Protein AF-A0A819QNK4-F1 (afdb_monomer_lite)

Sequence (52 aa):
IESSFWDGRYAVVVMGDIAVYAKGNARPTGGAGACALLIGPNAPIVFKPAKK

Secondary structure (DSSP, 8-state):
--STT--SPPEEEEEEEEE---SSTTGGG-EEEEEEEEE-TT-SSPPPPPP-

Structure (mmCIF, N/CA/C/O backbone):
data_AF-A0A819QNK4-F1
#
_entry.id   AF-A0A819QNK4-F1
#
loop_
_atom_site.group_PDB
_atom_site.id
_atom_site.type_symbol
_atom_site.label_atom_id
_atom_site.label_alt_id
_atom_site.label_comp_id
_atom_site.label_asym_id
_atom_site.label_entity_id
_atom_site.label_seq_id
_atom_site.pdbx_PDB_ins_code
_atom_site.Cartn_x
_atom_site.Cartn_y
_atom_site.Cartn_z
_atom_site.occupancy
_atom_site.B_iso_or_equiv
_atom_site.auth_seq_id
_atom_site.auth_comp_id
_atom_site.auth_asym_id
_atom_site.auth_atom_id
_atom_site.pdbx_PDB_model_num
ATOM 1 N N . ILE A 1 1 ? -11.283 3.394 8.537 1.00 88.69 1 ILE A N 1
ATOM 2 C CA . ILE A 1 1 ? -11.355 3.688 9.989 1.00 88.69 1 ILE A CA 1
ATOM 3 C C . ILE A 1 1 ? -12.380 4.778 10.304 1.00 88.69 1 ILE A C 1
ATOM 5 O O . ILE A 1 1 ? -13.030 4.684 11.327 1.00 88.69 1 ILE A O 1
ATOM 9 N N . GLU A 1 2 ? -12.600 5.760 9.422 1.00 93.88 2 GLU A N 1
ATOM 10 C CA . GLU A 1 2 ? -13.602 6.828 9.639 1.00 93.88 2 GLU A CA 1
ATOM 11 C C . GLU A 1 2 ? -15.059 6.423 9.316 1.00 93.88 2 GLU A C 1
ATOM 13 O O . GLU A 1 2 ? -15.986 7.201 9.519 1.00 93.88 2 GLU A O 1
ATOM 18 N N . SER A 1 3 ? -15.287 5.214 8.794 1.00 95.38 3 SER A N 1
ATOM 19 C CA . SER A 1 3 ? -16.627 4.704 8.473 1.00 95.38 3 SER A CA 1
ATOM 20 C C . SER A 1 3 ? -17.376 4.224 9.717 1.00 95.38 3 SER A C 1
ATOM 22 O O . SER A 1 3 ? -16.765 3.614 10.593 1.00 95.38 3 SER A O 1
ATOM 24 N N . SER A 1 4 ? -18.710 4.316 9.714 1.00 97.38 4 SER A N 1
ATOM 25 C CA . SER A 1 4 ? -19.579 3.746 10.763 1.00 97.38 4 SER A CA 1
ATOM 26 C C . SER A 1 4 ? -19.474 2.224 10.928 1.00 97.38 4 SER A C 1
ATOM 28 O O . SER A 1 4 ? -19.851 1.696 11.966 1.00 97.38 4 SER A O 1
ATOM 30 N N . PHE A 1 5 ? -18.957 1.515 9.924 1.00 97.19 5 PHE A N 1
ATOM 31 C CA . PHE A 1 5 ? -18.754 0.062 9.953 1.00 97.19 5 PHE A CA 1
ATOM 32 C C . PHE A 1 5 ? -17.412 -0.366 10.556 1.00 97.19 5 PHE A C 1
ATOM 34 O O . PHE A 1 5 ? -17.093 -1.552 10.558 1.00 97.19 5 PHE A O 1
ATOM 41 N N . TRP A 1 6 ? -16.578 0.580 10.992 1.00 97.62 6 TRP A N 1
ATOM 42 C CA . TRP A 1 6 ? -15.267 0.236 11.518 1.00 97.62 6 TRP A CA 1
ATOM 43 C C . TRP A 1 6 ? -15.391 -0.446 12.886 1.00 97.62 6 TRP A C 1
ATOM 45 O O . TRP A 1 6 ? -16.036 0.072 13.790 1.00 97.62 6 TRP A O 1
ATOM 55 N N . ASP A 1 7 ? -14.746 -1.602 13.033 1.00 97.44 7 ASP A N 1
ATOM 56 C CA . ASP A 1 7 ? -14.850 -2.477 14.206 1.00 97.44 7 ASP A CA 1
ATOM 57 C C . ASP A 1 7 ? -13.688 -2.318 15.205 1.00 97.44 7 ASP A C 1
ATOM 59 O O . ASP A 1 7 ? -13.512 -3.138 16.104 1.00 97.44 7 ASP A O 1
ATOM 63 N N . GLY A 1 8 ? -12.869 -1.275 15.046 1.00 97.38 8 GLY A N 1
ATOM 64 C CA . GLY A 1 8 ? -11.741 -0.971 15.929 1.00 97.38 8 GLY A CA 1
ATOM 65 C C . GLY A 1 8 ? -10.417 -1.647 15.559 1.00 97.38 8 GLY A C 1
ATOM 66 O O . GLY A 1 8 ? -9.385 -1.299 16.133 1.00 97.38 8 GLY A O 1
ATOM 67 N N . ARG A 1 9 ? -10.387 -2.568 14.585 1.00 98.38 9 ARG A N 1
ATOM 68 C CA . ARG A 1 9 ? -9.131 -3.194 14.130 1.00 98.38 9 ARG A CA 1
ATOM 69 C C . ARG A 1 9 ? -8.326 -2.273 13.214 1.00 98.38 9 ARG A C 1
ATOM 71 O O . ARG A 1 9 ? -8.883 -1.446 12.497 1.00 98.38 9 ARG A O 1
ATOM 78 N N . TYR A 1 10 ? -7.008 -2.447 13.173 1.00 97.81 10 TYR A N 1
ATOM 79 C CA . TYR A 1 10 ? -6.186 -1.766 12.172 1.00 97.81 10 TYR A CA 1
ATOM 80 C C . TYR A 1 10 ? -6.550 -2.212 10.754 1.00 97.81 10 TYR A C 1
ATOM 82 O O . TYR A 1 10 ? -6.834 -3.386 10.515 1.00 97.81 10 TYR A O 1
ATOM 90 N N . ALA A 1 11 ? -6.478 -1.281 9.806 1.00 97.75 11 ALA A N 1
ATOM 91 C CA . ALA A 1 11 ? -6.463 -1.627 8.393 1.00 97.75 11 ALA A CA 1
ATOM 92 C C . ALA A 1 11 ? -5.012 -1.814 7.933 1.00 97.75 11 ALA A C 1
ATOM 94 O O . ALA A 1 11 ? -4.118 -1.087 8.367 1.00 97.75 11 ALA A O 1
ATOM 95 N N . VAL A 1 12 ? -4.783 -2.773 7.040 1.00 97.62 12 VAL A N 1
ATOM 96 C CA . VAL A 1 12 ? -3.477 -3.008 6.415 1.00 97.62 12 VAL A CA 1
ATOM 97 C C . VAL A 1 12 ? -3.592 -2.662 4.940 1.00 97.62 12 VAL A C 1
ATOM 99 O O . VAL A 1 12 ? -4.475 -3.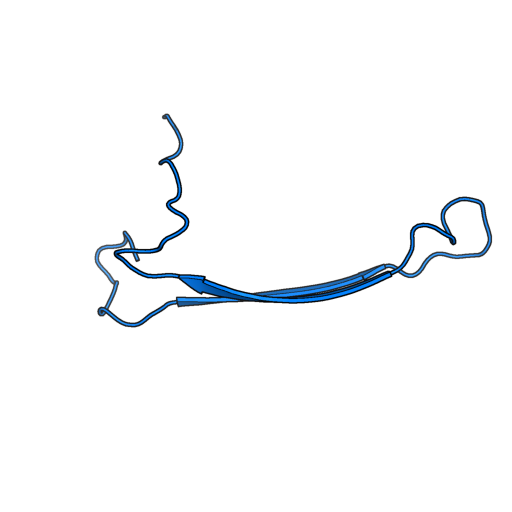171 4.252 1.00 97.62 12 VAL A O 1
ATOM 102 N N . VAL A 1 13 ? -2.698 -1.805 4.456 1.00 97.88 13 VAL A N 1
ATOM 103 C CA . VAL A 1 13 ? -2.553 -1.493 3.033 1.00 97.88 13 VAL A CA 1
ATOM 104 C C . VAL A 1 13 ? -1.226 -2.058 2.562 1.00 97.88 13 VAL A C 1
ATOM 106 O O . VAL A 1 13 ? -0.196 -1.810 3.181 1.00 97.88 13 VAL A O 1
ATOM 109 N N . VAL A 1 14 ? -1.246 -2.806 1.465 1.00 97.88 14 VAL A N 1
ATOM 110 C CA . VAL A 1 14 ? -0.043 -3.340 0.826 1.00 97.88 14 VAL A CA 1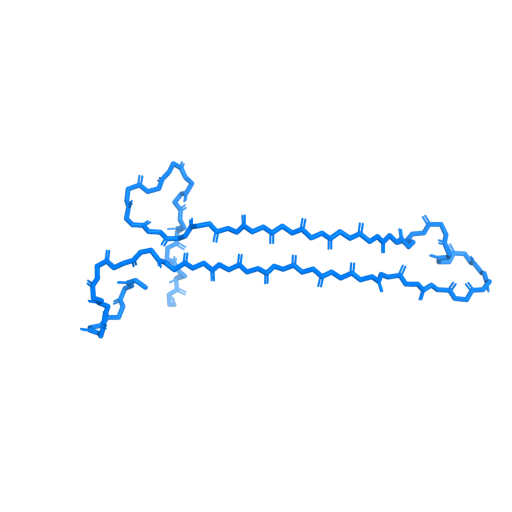
ATOM 111 C C . VAL A 1 14 ? 0.039 -2.762 -0.574 1.00 97.88 14 VAL A C 1
ATOM 113 O O . VAL A 1 14 ? -0.936 -2.795 -1.320 1.00 97.88 14 VAL A O 1
ATOM 116 N N . MET A 1 15 ? 1.202 -2.222 -0.915 1.00 98.31 15 MET A N 1
ATOM 117 C CA . MET A 1 15 ? 1.494 -1.677 -2.235 1.00 98.31 15 MET A CA 1
ATOM 118 C C . MET A 1 15 ? 2.760 -2.347 -2.741 1.00 98.31 15 MET A C 1
ATOM 120 O O . MET A 1 15 ? 3.740 -2.444 -2.002 1.00 98.31 15 MET A O 1
ATOM 124 N N . GLY A 1 16 ? 2.754 -2.793 -3.988 1.00 97.81 16 GLY A N 1
ATOM 125 C CA . GLY A 1 16 ? 3.930 -3.364 -4.621 1.00 97.81 16 GLY A CA 1
ATOM 126 C C . GLY A 1 16 ? 3.821 -3.291 -6.130 1.00 97.81 16 GLY A C 1
ATOM 127 O O . GLY A 1 16 ? 2.719 -3.357 -6.671 1.00 97.81 16 GLY A O 1
ATOM 128 N N . ASP A 1 17 ? 4.964 -3.126 -6.785 1.00 98.56 17 ASP A N 1
ATOM 129 C CA . ASP A 1 17 ? 5.042 -2.986 -8.236 1.00 98.56 17 ASP A CA 1
ATOM 130 C C . ASP A 1 17 ? 6.399 -3.475 -8.761 1.00 98.56 17 ASP A C 1
ATOM 132 O O . ASP A 1 17 ? 7.401 -3.507 -8.035 1.00 98.56 17 ASP A O 1
ATOM 136 N N . ILE A 1 18 ? 6.420 -3.854 -10.037 1.00 98.06 18 ILE A N 1
ATOM 137 C CA . ILE A 1 18 ? 7.611 -4.221 -10.795 1.00 98.06 18 ILE A CA 1
ATOM 138 C C . ILE A 1 18 ? 7.563 -3.476 -12.131 1.00 98.06 18 ILE A C 1
ATOM 140 O O . ILE A 1 18 ? 6.896 -3.882 -13.083 1.00 98.06 18 ILE A O 1
ATOM 144 N N . ALA A 1 19 ? 8.350 -2.409 -12.224 1.00 97.69 19 ALA A N 1
ATOM 145 C CA . ALA A 1 19 ? 8.510 -1.622 -13.434 1.00 97.69 19 ALA A CA 1
ATOM 146 C C . ALA A 1 19 ? 9.652 -2.188 -14.293 1.00 97.69 19 ALA A C 1
ATOM 148 O O . ALA A 1 19 ? 10.832 -1.899 -14.062 1.00 97.69 19 ALA A O 1
ATOM 149 N N . VAL A 1 20 ? 9.294 -2.987 -15.304 1.00 97.62 20 VAL A N 1
ATOM 150 C CA . VAL A 1 20 ? 10.227 -3.530 -16.307 1.00 97.62 20 VAL A CA 1
ATOM 151 C C . VAL A 1 20 ? 9.999 -2.857 -17.655 1.00 97.62 20 VAL A C 1
ATOM 153 O O . VAL A 1 20 ? 8.884 -2.833 -18.168 1.00 97.62 20 VAL A O 1
ATOM 156 N N . TYR A 1 21 ? 11.080 -2.367 -18.266 1.00 96.88 21 TYR A N 1
ATOM 157 C CA . TYR A 1 21 ? 11.037 -1.699 -19.565 1.00 96.88 21 TYR A CA 1
ATOM 158 C C . TYR A 1 21 ? 11.952 -2.374 -20.587 1.00 96.88 21 TYR A C 1
ATOM 160 O O . TYR A 1 21 ? 13.023 -2.895 -20.260 1.00 96.88 21 TYR A O 1
ATOM 168 N N . ALA A 1 22 ? 11.543 -2.313 -21.856 1.00 97.56 22 ALA A N 1
ATOM 169 C CA . ALA A 1 22 ? 12.354 -2.754 -22.984 1.00 97.56 22 ALA A CA 1
ATOM 170 C C . ALA A 1 22 ? 13.656 -1.934 -23.116 1.00 97.56 22 ALA A C 1
ATOM 172 O O . ALA A 1 2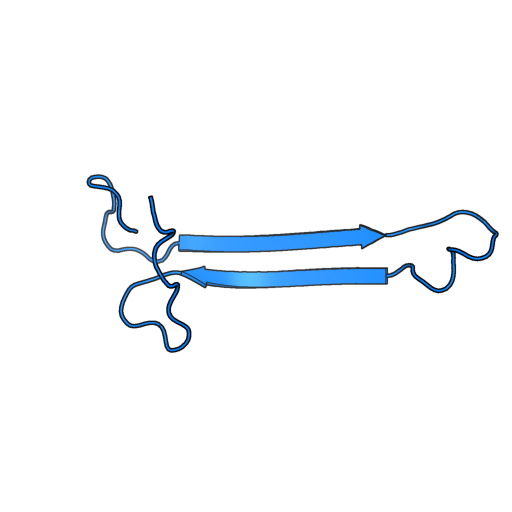2 ? 13.861 -0.915 -22.454 1.00 97.56 22 ALA A O 1
ATOM 173 N N . LYS A 1 23 ? 14.566 -2.373 -23.996 1.00 97.25 23 LYS A N 1
ATOM 174 C CA . LYS A 1 23 ? 15.807 -1.638 -24.286 1.00 97.25 23 LYS A CA 1
ATOM 175 C C . LYS A 1 23 ? 15.483 -0.219 -24.771 1.00 97.25 23 LYS A C 1
ATOM 177 O O . LYS A 1 23 ? 14.733 -0.042 -25.721 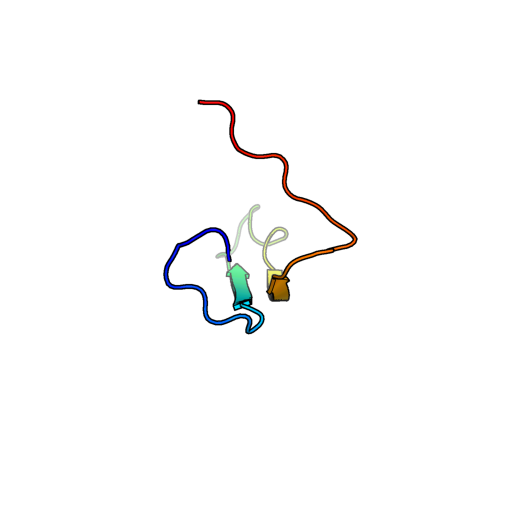1.00 97.25 23 LYS A O 1
ATOM 182 N N . GLY A 1 24 ? 16.106 0.773 -24.145 1.00 97.06 24 GLY A N 1
ATOM 183 C CA . GLY A 1 24 ? 15.916 2.185 -24.454 1.00 97.06 24 GLY A CA 1
ATOM 184 C C . GLY A 1 24 ? 16.223 3.051 -23.238 1.00 97.06 24 GLY A C 1
ATOM 185 O O . GLY A 1 24 ? 16.646 2.544 -22.195 1.00 97.06 24 GLY A O 1
ATOM 186 N N . ASN A 1 25 ? 15.986 4.353 -23.368 1.00 97.94 25 ASN A N 1
ATOM 187 C CA . ASN A 1 25 ? 16.352 5.337 -22.347 1.00 97.94 25 ASN A CA 1
ATOM 188 C C . ASN A 1 25 ? 15.524 5.233 -21.055 1.00 97.94 25 ASN A C 1
ATOM 190 O O . ASN A 1 25 ? 15.982 5.701 -20.023 1.00 97.94 25 ASN A O 1
ATOM 194 N N . ALA A 1 26 ? 14.345 4.599 -21.087 1.00 96.75 26 ALA A N 1
ATOM 195 C CA . ALA A 1 26 ? 13.519 4.362 -19.896 1.00 96.75 26 ALA A CA 1
ATOM 196 C C . ALA A 1 26 ? 14.002 3.168 -19.052 1.00 96.75 26 ALA A C 1
ATOM 198 O O . ALA A 1 26 ? 13.634 3.018 -17.894 1.00 96.75 26 ALA A O 1
ATOM 199 N N . ARG A 1 27 ? 14.851 2.291 -19.599 1.00 97.75 27 ARG A N 1
ATOM 200 C CA . ARG A 1 27 ? 15.280 1.079 -18.886 1.00 97.75 27 ARG A CA 1
ATOM 201 C C . ARG A 1 27 ? 16.007 1.353 -17.558 1.00 97.75 27 ARG A C 1
ATOM 203 O O . ARG A 1 27 ? 15.730 0.630 -16.605 1.00 97.75 27 ARG A O 1
ATOM 210 N N . PRO A 1 28 ? 16.885 2.369 -17.441 1.00 97.81 28 PRO A N 1
ATOM 211 C CA . PRO A 1 28 ? 17.511 2.716 -16.164 1.00 97.81 28 PRO A CA 1
ATOM 212 C C . PRO A 1 28 ? 16.541 3.260 -15.103 1.00 97.81 28 PRO A C 1
ATOM 214 O O . PRO A 1 28 ? 16.943 3.382 -13.954 1.00 97.81 28 PRO A O 1
ATOM 217 N N . THR A 1 29 ? 15.290 3.584 -15.458 1.00 97.56 29 THR A N 1
ATOM 218 C CA . THR A 1 29 ? 14.257 4.049 -14.513 1.00 97.56 29 THR A CA 1
ATOM 219 C C . THR A 1 29 ? 13.306 2.928 -14.074 1.00 97.56 29 THR A C 1
ATOM 221 O O . THR A 1 29 ? 12.247 3.210 -13.517 1.00 97.56 29 THR A O 1
ATOM 224 N N . GLY A 1 30 ? 13.627 1.665 -14.378 1.00 97.44 30 GLY A N 1
ATOM 225 C CA . GLY A 1 30 ? 12.906 0.506 -13.849 1.00 97.44 30 GLY A CA 1
ATOM 226 C C . GLY A 1 30 ? 13.149 0.300 -12.353 1.00 97.44 30 GLY A C 1
ATOM 227 O O . GLY A 1 30 ? 13.923 1.015 -11.718 1.00 97.44 30 GLY A O 1
ATOM 228 N N . GLY A 1 31 ? 12.504 -0.708 -11.782 1.00 98.19 31 GLY A N 1
ATOM 229 C CA . GLY A 1 31 ? 12.657 -1.037 -10.371 1.00 98.19 31 GLY A CA 1
ATOM 230 C C . GLY A 1 31 ? 11.584 -2.000 -9.897 1.00 98.19 31 GLY A C 1
ATOM 231 O O . GLY A 1 31 ? 10.632 -2.293 -10.615 1.00 98.19 31 GLY A O 1
ATOM 232 N N . ALA A 1 32 ? 11.742 -2.496 -8.681 1.00 98.25 32 ALA A N 1
ATOM 233 C CA . ALA A 1 32 ? 10.740 -3.308 -8.016 1.00 98.25 32 ALA A CA 1
ATOM 234 C C . ALA A 1 32 ? 10.738 -2.965 -6.532 1.00 98.25 32 ALA A C 1
ATOM 236 O O . ALA A 1 32 ? 11.792 -2.692 -5.953 1.00 98.25 32 ALA A O 1
ATOM 237 N N . GLY A 1 33 ? 9.565 -2.989 -5.914 1.00 98.25 33 GLY A N 1
ATOM 238 C CA . GLY A 1 33 ? 9.442 -2.700 -4.496 1.00 98.25 33 GLY A CA 1
ATOM 239 C C . GLY A 1 33 ? 8.078 -3.076 -3.953 1.00 98.25 33 GLY A C 1
ATOM 240 O O . GLY A 1 33 ? 7.104 -3.177 -4.694 1.00 98.25 33 GLY A O 1
ATOM 241 N N . ALA A 1 34 ? 8.025 -3.273 -2.641 1.00 98.44 34 ALA A N 1
ATOM 242 C CA . ALA A 1 34 ? 6.789 -3.445 -1.902 1.00 98.44 34 ALA A CA 1
ATOM 243 C C . ALA A 1 34 ? 6.891 -2.742 -0.548 1.00 98.44 34 ALA A C 1
ATOM 245 O O . ALA A 1 34 ? 7.972 -2.639 0.035 1.00 98.44 34 ALA A O 1
ATOM 246 N N . CYS A 1 35 ? 5.761 -2.272 -0.037 1.00 97.44 35 CYS A N 1
ATOM 247 C CA . CYS A 1 35 ? 5.643 -1.734 1.308 1.00 97.44 35 CYS A CA 1
ATOM 248 C C . CYS A 1 35 ? 4.259 -2.035 1.888 1.00 97.44 35 CYS A C 1
ATOM 250 O O . CYS A 1 35 ? 3.278 -2.215 1.162 1.00 97.44 35 CYS A O 1
ATOM 252 N N . ALA A 1 36 ? 4.198 -2.099 3.216 1.00 98.38 36 ALA A N 1
ATOM 253 C CA . ALA A 1 36 ? 2.966 -2.274 3.965 1.00 98.38 36 ALA A CA 1
ATOM 254 C C . ALA A 1 36 ? 2.782 -1.094 4.922 1.00 98.38 36 ALA A C 1
ATOM 256 O O . ALA A 1 36 ? 3.714 -0.690 5.617 1.00 98.38 36 ALA A O 1
ATOM 257 N N . LEU A 1 37 ? 1.572 -0.550 4.948 1.00 98.19 37 LEU A N 1
ATOM 258 C CA . LEU A 1 37 ? 1.163 0.563 5.792 1.00 98.19 37 LEU A CA 1
ATOM 259 C C . LEU A 1 37 ? 0.086 0.063 6.755 1.00 98.19 37 LEU A C 1
ATOM 261 O O . LEU A 1 37 ? -0.925 -0.499 6.327 1.00 98.19 37 LEU A O 1
ATOM 265 N N . LEU A 1 38 ? 0.287 0.296 8.050 1.00 97.94 38 LEU A N 1
ATOM 266 C CA . LEU A 1 38 ? -0.726 0.051 9.072 1.00 97.94 38 LEU A CA 1
ATOM 267 C C . LEU A 1 38 ? -1.502 1.346 9.328 1.00 97.94 38 LEU A C 1
ATOM 269 O O . LEU A 1 38 ? -0.903 2.374 9.641 1.00 97.94 38 LEU A O 1
ATOM 273 N N . ILE A 1 39 ? -2.826 1.301 9.193 1.00 97.81 39 ILE A N 1
ATOM 274 C CA . ILE A 1 39 ? -3.704 2.468 9.326 1.00 97.81 39 ILE A CA 1
ATOM 275 C C . ILE A 1 39 ? -4.604 2.299 10.551 1.00 97.81 39 ILE A C 1
ATOM 277 O O . ILE A 1 39 ? -5.336 1.313 10.672 1.00 97.81 39 ILE A O 1
ATOM 281 N N . GLY A 1 40 ? -4.583 3.296 11.438 1.00 97.38 40 GLY A N 1
ATOM 282 C CA . GLY A 1 40 ? -5.389 3.341 12.655 1.00 97.38 40 GLY A CA 1
ATOM 283 C C . GLY A 1 40 ? -5.397 4.716 13.328 1.00 97.38 40 GLY A C 1
ATOM 284 O O . GLY A 1 40 ? -4.741 5.642 12.847 1.00 97.38 40 GLY A O 1
ATOM 285 N N . PRO A 1 41 ? -6.150 4.860 14.433 1.00 95.88 41 PRO A N 1
ATOM 286 C CA . PRO A 1 41 ? -6.185 6.091 15.218 1.00 95.88 41 PRO A CA 1
ATOM 287 C C . PR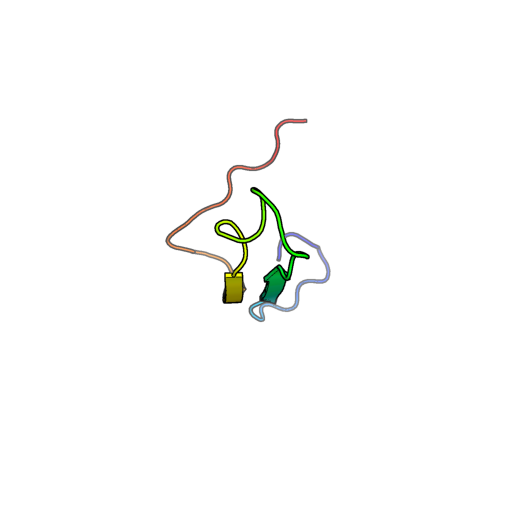O A 1 41 ? -4.829 6.371 15.883 1.00 95.88 41 PRO A C 1
ATOM 289 O O . PRO A 1 41 ? -4.037 5.455 16.100 1.00 95.88 41 PRO A O 1
ATOM 292 N N . ASN A 1 42 ? -4.590 7.635 16.253 1.00 94.81 42 ASN A N 1
ATOM 293 C CA . ASN A 1 42 ? -3.377 8.092 16.952 1.00 94.81 42 ASN A CA 1
ATOM 294 C C . ASN A 1 42 ? -2.067 7.794 16.199 1.00 94.81 42 ASN A C 1
ATOM 296 O O . ASN A 1 42 ? -1.028 7.546 16.810 1.00 94.81 42 ASN A O 1
ATOM 300 N N . ALA A 1 43 ? -2.116 7.800 14.865 1.00 96.69 43 ALA A N 1
ATOM 301 C CA . ALA A 1 43 ? -0.938 7.581 14.039 1.00 96.69 43 ALA A CA 1
ATOM 302 C C . ALA A 1 43 ? 0.077 8.739 14.182 1.00 96.69 43 ALA A C 1
ATOM 304 O O . ALA A 1 43 ? -0.330 9.899 14.262 1.00 96.69 43 ALA A O 1
ATOM 305 N N . PRO A 1 44 ? 1.395 8.463 14.138 1.00 97.19 44 PRO A N 1
ATOM 306 C CA . PRO A 1 44 ? 2.428 9.505 14.150 1.00 97.19 44 PRO A CA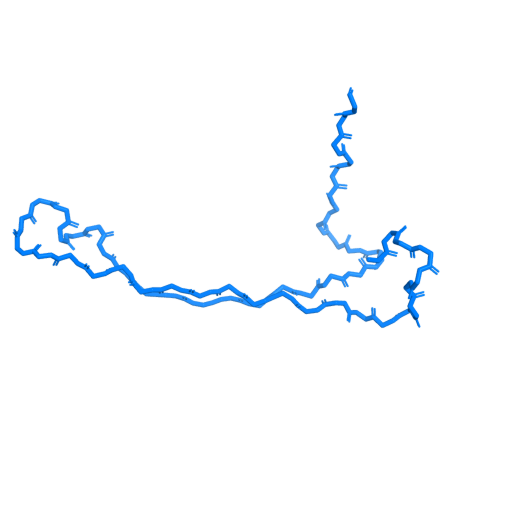 1
ATOM 307 C C . PRO A 1 44 ? 2.474 10.312 12.842 1.00 97.19 44 PRO A C 1
ATOM 309 O O . PRO A 1 44 ? 2.990 11.425 12.812 1.00 97.19 44 PRO A O 1
ATOM 312 N N . ILE A 1 45 ? 1.923 9.755 11.759 1.00 96.88 45 ILE A N 1
ATOM 313 C CA . ILE A 1 45 ? 1.739 10.419 10.470 1.00 96.88 45 ILE A CA 1
ATOM 314 C C . ILE A 1 45 ? 0.232 10.528 10.244 1.00 96.88 45 ILE A C 1
ATOM 316 O O . ILE A 1 45 ? -0.438 9.528 9.989 1.00 96.88 45 ILE A O 1
ATOM 320 N N . VAL A 1 46 ? -0.306 11.740 10.383 1.00 96.19 46 VAL A N 1
ATOM 321 C CA . VAL A 1 46 ? -1.752 11.995 10.336 1.00 96.19 46 VAL A CA 1
ATOM 322 C C . VAL A 1 46 ? -2.145 12.552 8.972 1.00 96.19 46 VAL A C 1
ATOM 324 O O . VAL A 1 46 ? -1.577 13.542 8.506 1.00 96.19 46 VAL A O 1
ATOM 327 N N . PHE A 1 47 ? -3.151 11.945 8.340 1.00 92.38 47 PHE A N 1
ATOM 328 C CA . PHE A 1 47 ? -3.750 12.489 7.124 1.00 92.38 47 PHE A CA 1
ATOM 329 C C . PHE A 1 47 ? -4.518 13.777 7.441 1.00 92.38 47 PHE A C 1
ATOM 331 O O . PHE A 1 47 ? -5.326 13.818 8.368 1.00 92.38 47 PHE A O 1
ATOM 338 N N . LYS A 1 48 ? -4.310 14.833 6.646 1.00 92.00 48 LYS A N 1
ATOM 339 C CA . LYS A 1 48 ? -5.234 15.973 6.636 1.00 92.00 48 LYS A CA 1
ATOM 340 C C . LYS A 1 48 ? -6.468 15.580 5.820 1.00 92.00 48 LYS A C 1
ATOM 342 O O . LYS A 1 48 ? -6.284 15.131 4.688 1.00 92.00 48 LYS A O 1
ATOM 347 N N . PRO A 1 49 ? -7.693 15.768 6.341 1.00 83.62 49 PRO A N 1
ATOM 348 C CA . PRO A 1 49 ? -8.898 15.512 5.566 1.00 83.62 49 PRO A CA 1
ATOM 349 C C . PRO A 1 49 ? -8.873 16.311 4.262 1.00 83.62 49 PRO A C 1
ATOM 351 O O . PRO A 1 49 ? -8.460 17.477 4.252 1.00 83.62 49 PRO A O 1
ATOM 354 N N . ALA A 1 50 ? -9.312 15.692 3.166 1.00 80.25 50 ALA A N 1
ATOM 355 C CA . ALA A 1 50 ? -9.499 16.410 1.914 1.00 80.25 50 ALA A CA 1
ATOM 356 C C . ALA A 1 50 ? -10.494 17.556 2.154 1.00 80.25 50 ALA A C 1
ATOM 358 O O . ALA A 1 50 ? -11.569 17.345 2.721 1.00 80.25 50 ALA A O 1
ATOM 359 N N . LYS A 1 51 ? -10.127 18.782 1.761 1.00 70.12 51 LYS A N 1
ATOM 360 C CA . LYS A 1 51 ? -11.094 19.881 1.735 1.00 70.12 51 LYS A CA 1
ATOM 361 C C . LYS A 1 51 ? -12.183 19.505 0.731 1.00 70.12 51 LYS A C 1
ATOM 363 O O . LYS A 1 51 ? -11.851 19.055 -0.366 1.00 70.12 51 LYS A O 1
ATOM 368 N N . LYS A 1 52 ? -13.445 19.652 1.133 1.00 59.28 52 LYS A N 1
ATOM 369 C CA . LYS A 1 52 ? -14.543 19.702 0.166 1.00 59.28 52 LYS A CA 1
ATOM 370 C C . LYS A 1 52 ? -14.388 20.931 -0.718 1.00 59.28 52 LYS A C 1
ATOM 372 O O . LYS A 1 52 ? -13.917 21.963 -0.183 1.00 59.28 52 LYS A O 1
#

Foldseek 3Di:
DPDPPDPQDKDKDKDWDFADDDPDPCRVVTDTDMDMDTDDPPDPDDDDDDDD

Radius of gyration: 17.44 Å; chains: 1; bounding box: 37×24×41 Å

pLDDT: mean 95.19, std 7.07, range [59.28, 98.56]